Protein AF-A0A9E5NDE2-F1 (afdb_monomer)

Solvent-accessible surface area (backbone atoms only — not comparable to full-atom values): 7449 Å² total; per-residue (Å²): 133,82,73,66,79,63,51,67,86,56,68,97,62,85,88,84,54,78,82,82,49,54,71,70,52,52,50,41,55,57,64,44,49,58,54,62,57,67,55,57,82,70,74,64,74,71,60,79,31,53,93,39,72,46,81,43,79,58,96,60,97,52,66,68,63,50,52,53,51,42,57,50,30,52,67,32,51,20,50,63,45,81,48,75,71,86,69,97,62,97,70,87,78,90,74,74,82,86,80,92,75,97,79,78,88,79,77,78,83,130

pLDDT: mean 72.36, std 20.42, range [31.17, 93.06]

Nearest PDB structures (foldseek):
  6jl6-assembly1_B  TM=8.999E-01  e=3.486E-03  Trypanosoma cruzi
  6ovw-assembly1_A  TM=8.099E-01  e=2.323E-03  Salmonella enterica subsp. enterica serovar Typhimurium str. SL1344
  6hl7-assembly1_C  TM=8.825E-01  e=5.600E-03  Plasmodium falciparum
  6fba-assembly1_A  TM=8.631E-01  e=8.994E-03  Plasmodium falciparum
  4oh7-assembly1_A  TM=9.396E-01  e=1.770E-02  Brucella melitensis ATCC 23457

Radius of gyration: 17.48 Å; Cα contacts (8 Å, |Δi|>4): 69; chains: 1; bounding box: 38×38×39 Å

Foldseek 3Di:
DDLVVQQPVVPPDDDDDPVVDDPSNVVSVVVVVVVLVVCQVVPPLVLQQAPAEAEDEDPDDDPVVVCVVCVSCVSNNYHYDYDYPPDPDPDDDPPPPPDDDPDDPPDDDD

Secondary structure (DSSP, 8-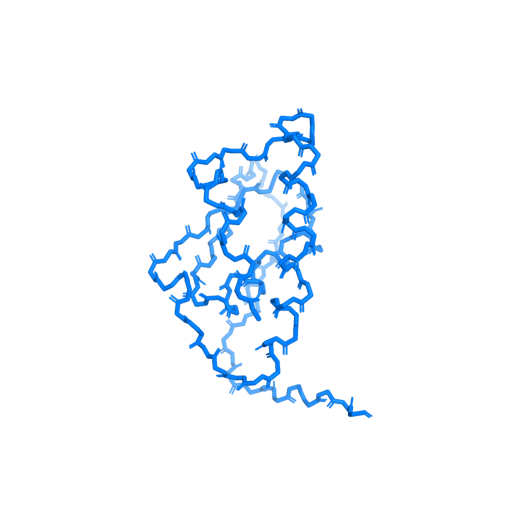state):
--GGGSSGGGTT-----GGGS-HHHHHHHHHHHHHHHHTSTT-----TTTT-EEEEE-SS--HHHHHHHHHHHHHTT-EEEEEPP--S--S-------------------

Mean predicted aligned error: 12.29 Å

Sequence (110 aa):
MRNTMKTDTLGGRDFLTTADCTREQIEAIIDVAPDLKRNSPLRECHGLLEDMTLFTIFYRLSLRTRNSFEARMTRLEATPITCVPVRSTPELLTTRCVSTEPRALVTWPL

Structure (mmCIF, N/CA/C/O backbone):
data_AF-A0A9E5NDE2-F1
#
_entry.id   AF-A0A9E5NDE2-F1
#
loop_
_atom_site.group_PDB
_atom_site.id
_atom_site.type_symbol
_atom_site.label_atom_id
_atom_site.label_alt_id
_atom_site.label_comp_id
_atom_site.label_asym_id
_atom_site.label_entity_id
_atom_site.label_seq_id
_atom_site.pdbx_PDB_ins_code
_atom_site.Cartn_x
_atom_site.Cartn_y
_atom_site.Cartn_z
_atom_site.occupancy
_atom_site.B_iso_or_equiv
_atom_site.auth_seq_id
_atom_site.auth_comp_id
_atom_site.auth_asym_id
_atom_site.auth_atom_id
_atom_site.pdbx_PDB_model_num
ATOM 1 N N . MET A 1 1 ? -4.806 -17.373 14.071 1.00 38.03 1 MET A N 1
ATOM 2 C CA . MET A 1 1 ? -6.239 -17.115 13.793 1.00 38.03 1 MET A CA 1
ATOM 3 C C . MET A 1 1 ? -6.288 -16.109 12.655 1.00 38.03 1 MET A C 1
ATOM 5 O O . MET A 1 1 ? -5.530 -15.155 12.706 1.00 38.03 1 MET A O 1
ATOM 9 N N . ARG A 1 2 ? -7.039 -16.379 11.580 1.00 48.06 2 ARG A N 1
ATOM 10 C CA . ARG A 1 2 ? -7.011 -15.568 10.351 1.00 48.06 2 ARG A CA 1
ATOM 11 C C . ARG A 1 2 ? -7.822 -14.280 10.559 1.00 48.06 2 ARG A C 1
ATOM 13 O O . ARG A 1 2 ? -9.044 -14.344 10.621 1.00 48.06 2 ARG A O 1
ATOM 20 N N . ASN A 1 3 ? -7.152 -13.128 10.628 1.00 51.94 3 ASN A N 1
ATOM 21 C CA . ASN A 1 3 ? -7.766 -11.787 10.692 1.00 51.94 3 ASN A CA 1
ATOM 22 C C . ASN A 1 3 ? -8.493 -11.373 9.391 1.00 51.94 3 ASN A C 1
ATOM 24 O O . ASN A 1 3 ? -9.024 -10.269 9.293 1.00 51.94 3 ASN A O 1
ATOM 28 N N . THR A 1 4 ? -8.573 -12.275 8.408 1.00 52.59 4 THR A N 1
ATOM 29 C CA . THR A 1 4 ? -9.201 -12.079 7.093 1.00 52.59 4 THR A CA 1
ATOM 30 C C . THR A 1 4 ? -10.684 -11.707 7.163 1.00 52.59 4 THR A C 1
ATOM 32 O O . THR A 1 4 ? -11.212 -11.165 6.202 1.00 52.59 4 THR A O 1
ATOM 35 N N . MET A 1 5 ? -11.360 -11.953 8.292 1.00 48.12 5 MET A N 1
ATOM 36 C CA . MET A 1 5 ? -12.781 -11.629 8.464 1.00 48.12 5 MET A CA 1
ATOM 37 C C . MET A 1 5 ? -13.057 -10.115 8.555 1.00 48.12 5 MET A C 1
ATOM 39 O O . MET A 1 5 ? -14.167 -9.692 8.256 1.00 48.12 5 MET A O 1
ATOM 43 N N . LYS A 1 6 ? -12.074 -9.280 8.941 1.00 56.84 6 LYS A N 1
ATOM 44 C CA . LYS A 1 6 ? -12.274 -7.819 9.065 1.00 56.84 6 LYS A CA 1
ATOM 45 C C . LYS A 1 6 ? -12.034 -7.045 7.759 1.00 56.84 6 LYS A C 1
ATOM 47 O O . LYS A 1 6 ? -12.545 -5.939 7.603 1.00 56.84 6 LYS A O 1
ATOM 52 N N . THR A 1 7 ? -11.267 -7.605 6.823 1.00 62.69 7 THR A N 1
ATOM 53 C CA . THR A 1 7 ? -10.834 -6.907 5.596 1.00 62.69 7 THR A CA 1
ATOM 54 C C . THR A 1 7 ? -11.800 -7.024 4.418 1.00 62.69 7 THR A C 1
ATOM 56 O O . THR A 1 7 ? -11.602 -6.334 3.425 1.00 62.69 7 THR A O 1
ATOM 59 N N . ASP A 1 8 ? -12.851 -7.844 4.515 1.00 64.00 8 ASP A N 1
ATOM 60 C CA . ASP A 1 8 ? -13.830 -8.071 3.434 1.00 64.00 8 ASP A CA 1
ATOM 61 C C . ASP A 1 8 ? -14.495 -6.764 2.945 1.00 64.00 8 ASP A C 1
ATOM 63 O O . ASP A 1 8 ? -14.786 -6.577 1.769 1.00 64.00 8 ASP A O 1
ATOM 67 N N . THR A 1 9 ? -14.617 -5.773 3.834 1.00 76.69 9 THR A N 1
ATOM 68 C CA . THR A 1 9 ? -15.199 -4.458 3.513 1.00 76.69 9 THR A CA 1
ATOM 69 C C . THR A 1 9 ? -14.303 -3.535 2.672 1.00 76.69 9 THR A C 1
ATOM 71 O O . THR A 1 9 ? -14.762 -2.464 2.268 1.00 76.69 9 THR A O 1
ATOM 74 N N . LEU A 1 10 ? -13.040 -3.908 2.425 1.00 82.44 10 LEU A N 1
ATOM 75 C CA . LEU A 1 10 ? -12.058 -3.102 1.682 1.00 82.44 10 LEU A CA 1
ATOM 76 C C . LEU A 1 10 ? -11.907 -3.522 0.210 1.00 82.44 10 LEU A C 1
ATOM 78 O O . LEU A 1 10 ? -11.262 -2.811 -0.559 1.00 82.44 10 LEU A O 1
ATOM 82 N N . GLY A 1 11 ? -12.490 -4.653 -0.197 1.00 83.94 11 GLY A N 1
ATOM 83 C CA . GLY A 1 11 ? -12.417 -5.129 -1.579 1.00 83.94 11 GLY A CA 1
ATOM 84 C C . GLY A 1 11 ? -13.066 -4.153 -2.567 1.00 83.94 11 GLY A C 1
ATOM 85 O O . GLY A 1 11 ? -14.178 -3.680 -2.341 1.00 83.94 11 GLY A O 1
ATOM 86 N N . GLY A 1 12 ? -12.367 -3.845 -3.665 1.00 85.31 12 GLY A N 1
ATOM 87 C CA . GLY A 1 12 ? -12.890 -3.011 -4.757 1.00 85.31 12 GLY A CA 1
ATOM 88 C C . GLY A 1 12 ? -13.073 -1.525 -4.426 1.00 85.31 12 GLY A C 1
ATOM 89 O O . GLY A 1 12 ? -13.777 -0.834 -5.158 1.00 85.31 12 GLY A O 1
ATOM 90 N N . ARG A 1 13 ? -12.479 -1.032 -3.332 1.00 87.62 13 ARG A N 1
ATOM 91 C CA . ARG A 1 13 ? -12.531 0.383 -2.940 1.00 87.62 13 ARG A CA 1
ATOM 92 C C . ARG A 1 13 ? -11.231 1.110 -3.259 1.00 87.62 13 ARG A C 1
ATOM 94 O O . ARG A 1 13 ? -10.145 0.560 -3.083 1.00 87.62 13 ARG A O 1
ATOM 101 N N . ASP A 1 14 ? -11.361 2.381 -3.619 1.00 89.81 14 ASP A N 1
ATOM 102 C CA . ASP A 1 14 ? -10.227 3.283 -3.786 1.00 89.81 14 ASP A CA 1
ATOM 103 C C . ASP A 1 14 ? -9.813 3.885 -2.438 1.00 89.81 14 ASP A C 1
ATOM 105 O O . ASP A 1 14 ? -10.642 4.395 -1.683 1.00 89.81 14 ASP A O 1
ATOM 109 N N . PHE A 1 15 ? -8.513 3.855 -2.138 1.00 89.06 15 PHE A N 1
ATOM 110 C CA . PHE A 1 15 ? -7.942 4.510 -0.961 1.00 89.06 15 PHE A CA 1
ATOM 111 C C . PHE A 1 15 ? -7.323 5.852 -1.366 1.00 89.06 15 PHE A C 1
ATOM 113 O O . PHE A 1 15 ? -6.184 5.902 -1.835 1.00 89.06 15 PHE A O 1
ATOM 120 N N . LEU A 1 16 ? -8.083 6.939 -1.205 1.00 90.75 16 LEU A N 1
ATOM 121 C CA . LEU A 1 16 ? -7.640 8.298 -1.539 1.00 90.75 16 LEU A CA 1
ATOM 122 C C . LEU A 1 16 ? -7.212 9.073 -0.295 1.00 90.75 16 LEU A C 1
ATOM 124 O O . LEU A 1 16 ? -6.148 9.697 -0.286 1.00 90.75 16 LEU A O 1
ATOM 128 N N . THR A 1 17 ? -8.024 9.020 0.764 1.00 90.56 17 THR A N 1
ATOM 129 C CA . THR A 1 17 ? -7.732 9.697 2.027 1.00 90.56 17 THR A CA 1
ATOM 130 C C . THR A 1 17 ? -8.007 8.797 3.228 1.00 90.56 17 THR A C 1
ATOM 132 O O . THR A 1 17 ? -8.847 7.902 3.194 1.00 90.56 17 THR A O 1
ATOM 135 N N . THR A 1 18 ? -7.324 9.065 4.342 1.00 87.50 18 THR A N 1
ATOM 136 C CA . THR A 1 18 ? -7.566 8.355 5.608 1.00 87.50 18 THR A CA 1
ATOM 137 C C . THR A 1 18 ? -8.970 8.617 6.164 1.00 87.50 18 THR A C 1
ATOM 139 O O . THR A 1 18 ? -9.474 7.801 6.926 1.00 87.50 18 THR A O 1
ATOM 142 N N . ALA A 1 19 ? -9.609 9.732 5.789 1.00 89.19 19 ALA A N 1
ATOM 143 C CA . ALA A 1 19 ? -10.956 10.087 6.240 1.00 89.19 19 ALA A CA 1
ATOM 144 C C . ALA A 1 19 ? -12.051 9.213 5.604 1.00 89.19 19 ALA A C 1
ATOM 146 O O . ALA A 1 19 ? -13.125 9.072 6.183 1.00 89.19 19 ALA A O 1
ATOM 147 N N . ASP A 1 20 ? -11.763 8.593 4.456 1.00 87.12 20 ASP A N 1
ATOM 148 C CA . ASP A 1 20 ? -12.688 7.686 3.764 1.00 87.12 20 ASP A CA 1
ATOM 149 C C . ASP A 1 20 ? -12.752 6.297 4.427 1.00 87.12 20 ASP A C 1
ATOM 151 O O . ASP A 1 20 ? -13.599 5.469 4.086 1.00 87.12 20 ASP A O 1
ATOM 155 N N . CYS A 1 21 ? -11.852 6.028 5.379 1.00 86.88 21 CYS A N 1
ATOM 156 C CA . CYS A 1 21 ? -11.798 4.784 6.133 1.00 86.88 21 CYS A CA 1
ATOM 157 C C . CYS A 1 21 ? -12.331 4.976 7.553 1.00 86.88 21 CYS A C 1
ATOM 159 O O . CYS A 1 21 ? -11.967 5.909 8.269 1.00 86.88 21 CYS A O 1
ATOM 161 N N . THR A 1 22 ? -13.153 4.027 7.990 1.00 89.94 22 THR A N 1
ATOM 162 C CA . THR A 1 22 ? -13.559 3.923 9.397 1.00 89.94 22 THR A CA 1
ATOM 163 C C . THR A 1 22 ? -12.369 3.525 10.275 1.00 89.94 22 THR A C 1
ATOM 165 O O . THR A 1 22 ? -11.387 2.946 9.795 1.00 89.94 22 THR A O 1
ATOM 168 N N . ARG A 1 23 ? -12.443 3.807 11.581 1.00 89.75 23 ARG A N 1
ATOM 169 C CA . ARG A 1 23 ? -11.382 3.425 12.527 1.00 89.75 23 ARG A CA 1
ATOM 170 C C . ARG A 1 23 ? -11.139 1.916 12.490 1.00 89.75 23 ARG A C 1
ATOM 172 O O . ARG A 1 23 ? -9.992 1.488 12.444 1.00 89.75 23 ARG A O 1
ATOM 179 N N . GLU A 1 24 ? -12.206 1.133 12.443 1.00 88.06 24 GLU A N 1
ATOM 180 C CA . GLU A 1 24 ? -12.173 -0.328 12.449 1.00 88.06 24 GLU A CA 1
ATOM 181 C C . GLU A 1 24 ? -11.465 -0.875 11.201 1.00 88.06 24 GLU A C 1
ATOM 183 O O . GLU A 1 24 ? -10.724 -1.855 11.279 1.00 88.06 24 GLU A O 1
ATOM 188 N N . GLN A 1 25 ? -11.646 -0.218 10.050 1.00 87.94 25 GLN A N 1
ATOM 189 C CA . GLN A 1 25 ? -10.938 -0.552 8.812 1.00 87.94 25 GLN A CA 1
ATOM 190 C C . GLN A 1 25 ? -9.445 -0.238 8.902 1.00 87.94 25 GLN A C 1
ATOM 192 O O . GLN A 1 25 ? -8.622 -1.045 8.472 1.00 87.94 25 GLN A O 1
ATOM 197 N N . ILE A 1 26 ? -9.083 0.907 9.483 1.00 89.88 26 ILE A N 1
ATOM 198 C CA . ILE A 1 26 ? -7.677 1.279 9.687 1.00 89.88 26 ILE A CA 1
ATOM 199 C C . ILE A 1 26 ? -7.003 0.289 10.644 1.00 89.88 26 ILE A C 1
ATOM 201 O O . ILE A 1 26 ? -5.908 -0.195 10.356 1.00 89.88 26 ILE A O 1
ATOM 205 N N . GLU A 1 27 ? -7.668 -0.056 11.745 1.00 90.38 27 GLU A N 1
ATOM 206 C CA . GLU A 1 27 ? -7.199 -1.071 12.692 1.00 90.38 27 GLU A CA 1
ATOM 207 C C . GLU A 1 27 ? -7.025 -2.429 12.003 1.00 90.38 27 GLU A C 1
ATOM 209 O O . GLU A 1 27 ? -5.981 -3.056 12.156 1.00 90.38 27 GLU A O 1
ATOM 214 N N . ALA A 1 28 ? -7.971 -2.842 11.152 1.00 88.56 28 ALA A N 1
ATOM 215 C CA . ALA A 1 28 ? -7.848 -4.078 10.382 1.00 88.56 28 ALA A CA 1
ATOM 216 C C . ALA A 1 28 ? -6.631 -4.077 9.435 1.00 88.56 28 ALA A C 1
ATOM 218 O O . ALA A 1 28 ? -5.936 -5.088 9.333 1.00 88.56 28 ALA A O 1
ATOM 219 N N . ILE A 1 29 ? -6.335 -2.957 8.763 1.00 88.00 29 ILE A N 1
ATOM 220 C CA . ILE A 1 29 ? -5.148 -2.831 7.896 1.00 88.00 29 ILE A CA 1
ATOM 221 C C . ILE A 1 29 ? -3.861 -2.965 8.723 1.00 88.00 29 ILE A C 1
ATOM 223 O O . ILE A 1 29 ? -2.932 -3.677 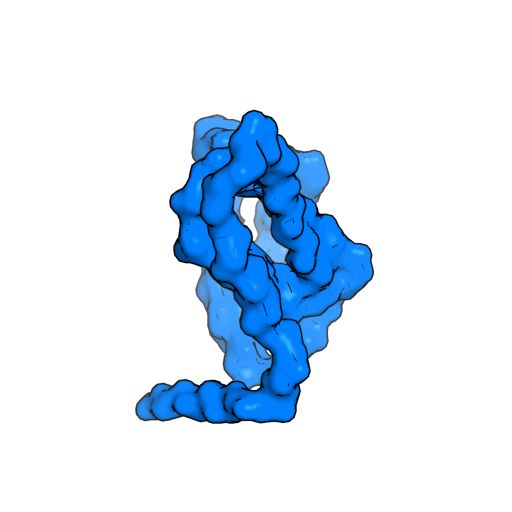8.325 1.00 88.00 29 ILE A O 1
ATOM 227 N N . ILE A 1 30 ? -3.805 -2.297 9.878 1.00 90.12 30 ILE A N 1
ATOM 228 C CA . ILE A 1 30 ? -2.646 -2.331 10.778 1.00 90.12 30 ILE A CA 1
ATOM 229 C C . ILE A 1 30 ? -2.454 -3.732 11.365 1.00 90.12 30 ILE A C 1
ATOM 231 O O . ILE A 1 30 ? -1.318 -4.201 11.417 1.00 90.12 30 ILE A O 1
ATOM 235 N N . ASP A 1 31 ? -3.536 -4.420 11.731 1.00 88.94 31 ASP A N 1
ATOM 236 C CA . ASP A 1 31 ? -3.513 -5.782 12.274 1.00 88.94 31 ASP A CA 1
ATOM 237 C C . ASP A 1 31 ? -2.979 -6.807 11.258 1.00 88.94 31 ASP A C 1
ATOM 239 O O . ASP A 1 31 ? -2.336 -7.784 11.640 1.00 88.94 31 ASP A O 1
ATOM 243 N N . VAL A 1 32 ? -3.204 -6.586 9.959 1.00 85.62 32 VAL A N 1
ATOM 244 C CA . VAL A 1 32 ? -2.747 -7.485 8.882 1.00 85.62 32 VAL A CA 1
ATOM 245 C C . VAL A 1 32 ? -1.274 -7.254 8.510 1.00 85.62 32 VAL A C 1
ATOM 247 O O . VAL A 1 32 ? -0.573 -8.186 8.107 1.00 85.62 32 VAL A O 1
ATOM 250 N N . ALA A 1 33 ? -0.754 -6.036 8.675 1.00 86.31 33 ALA A N 1
ATOM 251 C CA . ALA A 1 33 ? 0.640 -5.705 8.369 1.00 86.31 33 ALA A CA 1
ATOM 252 C C . ALA A 1 33 ? 1.703 -6.596 9.068 1.00 86.31 33 ALA A C 1
ATOM 254 O O . ALA A 1 33 ? 2.637 -7.038 8.384 1.00 86.31 33 ALA A O 1
ATOM 255 N N . PRO A 1 34 ? 1.629 -6.895 10.384 1.00 86.12 34 PRO A 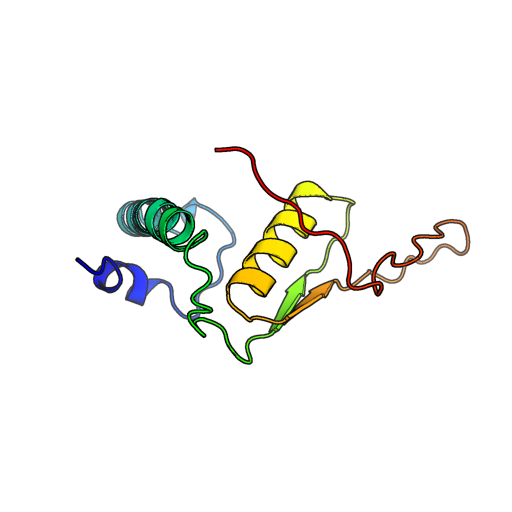N 1
ATOM 256 C CA . PRO A 1 34 ? 2.598 -7.764 11.048 1.00 86.12 34 PRO A CA 1
ATOM 257 C C . PRO A 1 34 ? 2.504 -9.214 10.574 1.00 86.12 34 PRO A C 1
ATOM 259 O O . PRO A 1 34 ? 3.546 -9.855 10.456 1.00 86.12 34 PRO A O 1
ATOM 262 N N . ASP A 1 35 ? 1.313 -9.715 10.248 1.00 82.12 35 ASP A N 1
ATOM 263 C CA . ASP A 1 35 ? 1.134 -11.069 9.712 1.00 82.12 35 ASP A CA 1
ATOM 264 C C . ASP A 1 35 ? 1.811 -11.196 8.343 1.00 82.12 35 ASP A C 1
ATOM 266 O O . ASP A 1 35 ? 2.614 -12.100 8.108 1.00 82.12 35 ASP A O 1
ATOM 270 N N . LEU A 1 36 ? 1.606 -10.203 7.475 1.00 80.44 36 LEU A N 1
ATOM 271 C CA . LEU A 1 36 ? 2.280 -10.105 6.180 1.00 80.44 36 LEU A CA 1
ATOM 272 C C . LEU A 1 36 ? 3.807 -9.979 6.297 1.00 80.44 36 LEU A C 1
ATOM 274 O O . LEU A 1 36 ? 4.543 -10.455 5.429 1.00 80.44 36 LEU A O 1
ATOM 278 N N . LYS A 1 37 ? 4.300 -9.331 7.357 1.00 82.44 37 LYS A N 1
ATOM 279 C CA . LYS A 1 37 ? 5.737 -9.215 7.641 1.00 82.44 37 LYS A CA 1
ATOM 280 C C . LYS A 1 37 ? 6.315 -10.527 8.180 1.00 82.44 37 LYS A C 1
ATOM 282 O O . LYS A 1 37 ? 7.402 -10.916 7.761 1.00 82.44 37 LYS A O 1
ATOM 287 N N . ARG A 1 38 ? 5.606 -11.203 9.089 1.00 79.06 38 ARG A N 1
ATOM 288 C CA . ARG A 1 38 ? 6.023 -12.464 9.731 1.00 79.06 38 ARG A CA 1
ATOM 289 C C . ARG A 1 38 ? 6.010 -13.650 8.783 1.00 79.06 38 ARG A C 1
ATOM 291 O O . ARG A 1 38 ? 6.873 -14.505 8.916 1.00 79.06 38 ARG A O 1
ATOM 298 N N . ASN A 1 39 ? 5.095 -13.663 7.819 1.00 67.56 39 ASN A N 1
ATOM 299 C CA . ASN A 1 39 ? 5.013 -14.712 6.801 1.00 67.56 39 ASN A CA 1
ATOM 300 C C . ASN A 1 39 ? 6.013 -14.481 5.646 1.00 67.56 39 ASN A C 1
ATOM 302 O O . ASN A 1 39 ? 6.166 -15.318 4.768 1.00 67.56 39 ASN A O 1
ATOM 306 N N . SER A 1 40 ? 6.754 -13.366 5.658 1.00 62.12 40 SER A N 1
ATOM 307 C CA . SER A 1 40 ? 7.731 -13.016 4.620 1.00 62.12 40 SER A CA 1
ATOM 308 C C . SER A 1 40 ? 9.032 -13.847 4.558 1.00 62.12 40 SER A C 1
ATOM 310 O O . SER A 1 40 ? 9.576 -13.931 3.456 1.00 62.12 40 SER A O 1
ATOM 312 N N . PRO A 1 41 ? 9.615 -14.389 5.649 1.00 52.91 41 PRO A N 1
ATOM 313 C CA . PRO A 1 41 ? 10.858 -15.158 5.584 1.00 52.91 41 PRO A CA 1
ATOM 314 C C . PRO A 1 41 ? 10.641 -16.629 5.202 1.00 52.91 41 PRO A C 1
ATOM 316 O O . PRO A 1 41 ? 11.606 -17.302 4.854 1.00 52.91 41 PRO A O 1
ATOM 319 N N . LEU A 1 42 ? 9.399 -17.130 5.223 1.00 53.91 42 LEU A N 1
ATOM 320 C CA . LEU A 1 42 ? 9.100 -18.545 4.984 1.00 53.91 42 LEU A CA 1
ATOM 321 C C . LEU A 1 42 ? 9.138 -18.967 3.510 1.00 53.91 42 LEU A C 1
ATOM 323 O O . LEU A 1 42 ? 8.992 -20.151 3.239 1.00 53.91 42 LEU A O 1
ATOM 327 N N . ARG A 1 43 ? 9.400 -18.053 2.558 1.00 52.50 43 ARG A N 1
ATOM 328 C CA . ARG A 1 43 ? 9.513 -18.359 1.112 1.00 52.50 43 ARG A CA 1
ATOM 329 C C . ARG A 1 43 ? 8.297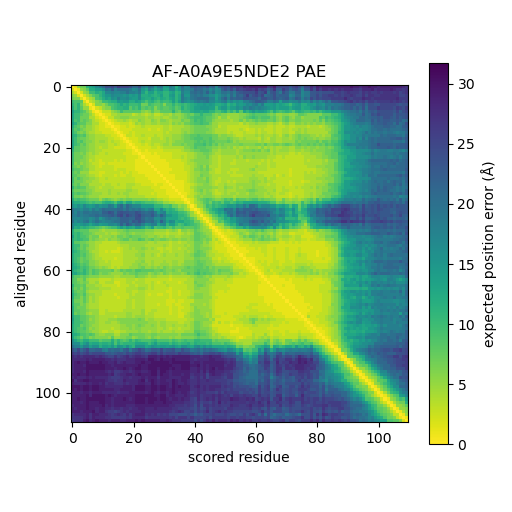 -19.069 0.497 1.00 52.50 43 ARG A C 1
ATOM 331 O O . ARG A 1 43 ? 8.347 -19.418 -0.677 1.00 52.50 43 ARG A O 1
ATOM 338 N N . GLU A 1 44 ? 7.212 -19.237 1.240 1.00 55.47 44 GLU A N 1
ATOM 339 C CA . GLU A 1 44 ? 5.934 -19.651 0.693 1.00 55.47 44 GLU A CA 1
ATOM 340 C C . GLU A 1 44 ? 5.355 -18.449 -0.049 1.00 55.47 44 GLU A C 1
ATOM 342 O O . GLU A 1 44 ? 4.780 -17.525 0.526 1.00 55.47 44 GLU A O 1
ATOM 347 N N . CYS A 1 45 ? 5.625 -18.438 -1.350 1.00 55.00 45 CYS A N 1
ATOM 348 C CA . CYS A 1 45 ? 4.827 -17.752 -2.346 1.00 55.00 45 CYS A CA 1
ATOM 349 C C . CYS A 1 45 ? 3.356 -18.121 -2.094 1.00 55.00 45 CYS A C 1
ATOM 351 O O . CYS A 1 45 ? 2.953 -19.266 -2.291 1.00 55.00 45 CYS A O 1
ATOM 353 N N . HIS A 1 46 ? 2.592 -17.192 -1.513 1.00 64.06 46 HIS A N 1
ATOM 354 C CA . HIS A 1 46 ? 1.219 -17.451 -1.090 1.00 64.06 46 HIS A CA 1
ATOM 355 C C . HIS A 1 46 ? 0.198 -17.249 -2.222 1.00 64.06 46 HIS A C 1
ATOM 357 O O . HIS A 1 46 ? -0.995 -17.350 -1.940 1.00 64.06 46 HIS A O 1
ATOM 363 N N . GLY A 1 47 ? 0.616 -16.944 -3.459 1.00 67.81 47 GLY A N 1
ATOM 364 C CA . GLY A 1 47 ? -0.281 -16.789 -4.615 1.00 67.81 47 GLY A CA 1
ATOM 365 C C . GLY A 1 47 ? -1.409 -15.775 -4.396 1.00 67.81 47 GLY A C 1
ATOM 366 O O . GLY A 1 47 ? -2.432 -15.816 -5.069 1.00 67.81 47 GLY A O 1
ATOM 367 N N . LEU A 1 48 ? -1.274 -14.882 -3.404 1.00 79.00 48 LEU A N 1
ATOM 368 C CA . LEU A 1 48 ? -2.384 -14.049 -2.920 1.00 79.00 48 LEU A CA 1
ATOM 369 C C . LEU A 1 48 ? -2.857 -13.051 -3.974 1.00 79.00 48 LEU A C 1
ATOM 371 O O . LEU A 1 48 ? -4.016 -12.645 -3.944 1.00 79.00 48 LEU A O 1
ATOM 375 N N . LEU A 1 49 ? -1.946 -12.621 -4.846 1.00 83.19 49 LEU A N 1
ATOM 376 C CA . LEU A 1 49 ? -2.201 -11.699 -5.945 1.00 83.19 49 LEU A CA 1
ATOM 377 C C . LEU A 1 49 ? -1.610 -12.242 -7.258 1.00 83.19 49 LEU A C 1
ATOM 379 O O . LEU A 1 49 ? -1.171 -11.454 -8.097 1.00 83.19 49 LEU A O 1
ATOM 383 N N . GLU A 1 50 ? -1.582 -13.568 -7.429 1.00 83.81 50 GLU A N 1
ATOM 384 C CA . GLU A 1 50 ? -1.224 -14.178 -8.714 1.00 83.81 50 GLU A CA 1
ATOM 385 C C . GLU A 1 50 ? -2.135 -13.608 -9.820 1.00 83.81 50 GLU A C 1
ATOM 387 O O . GLU A 1 50 ? -3.311 -13.315 -9.589 1.00 83.81 50 GLU A O 1
ATOM 392 N N . ASP A 1 51 ? -1.557 -13.340 -10.992 1.00 86.19 51 ASP A N 1
ATOM 393 C CA . ASP A 1 51 ? -2.205 -12.701 -12.149 1.00 86.19 51 ASP A CA 1
ATOM 394 C C . ASP A 1 51 ? -2.738 -11.266 -11.946 1.00 86.19 51 ASP A C 1
ATOM 396 O O . ASP A 1 51 ? -3.302 -10.666 -12.868 1.00 86.19 51 ASP A O 1
ATOM 400 N N . MET A 1 52 ? -2.507 -10.641 -10.788 1.00 87.56 52 MET A N 1
ATOM 401 C CA . MET A 1 52 ? -2.823 -9.224 -10.589 1.00 87.56 52 MET A CA 1
ATOM 402 C C . MET A 1 52 ? -1.692 -8.328 -11.102 1.00 87.56 52 MET A C 1
ATOM 404 O O . MET A 1 52 ? -0.505 -8.559 -10.857 1.00 87.56 52 MET A O 1
ATOM 408 N N . THR A 1 53 ? -2.068 -7.241 -11.777 1.00 92.44 53 THR A N 1
ATOM 409 C CA . THR A 1 53 ? -1.126 -6.227 -12.270 1.00 92.44 53 THR A CA 1
ATOM 410 C C . THR A 1 53 ? -1.366 -4.888 -11.580 1.00 92.44 53 THR A C 1
ATOM 412 O O . THR A 1 53 ? -2.482 -4.369 -11.598 1.00 92.44 53 THR A O 1
ATOM 415 N N . LEU A 1 54 ? -0.317 -4.300 -10.997 1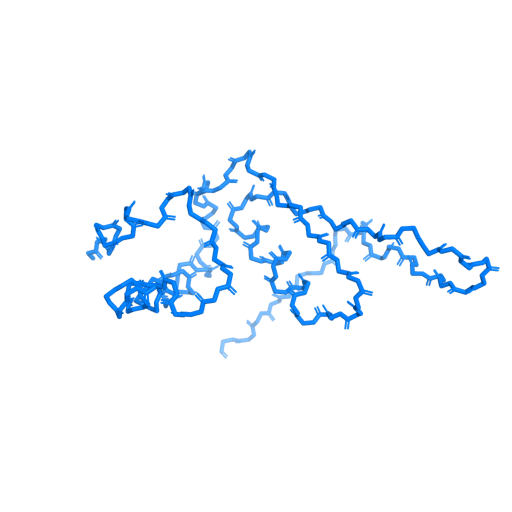.00 91.88 54 LEU A N 1
ATOM 416 C CA . LEU A 1 54 ? -0.364 -2.954 -10.416 1.00 91.88 54 LEU A CA 1
ATOM 4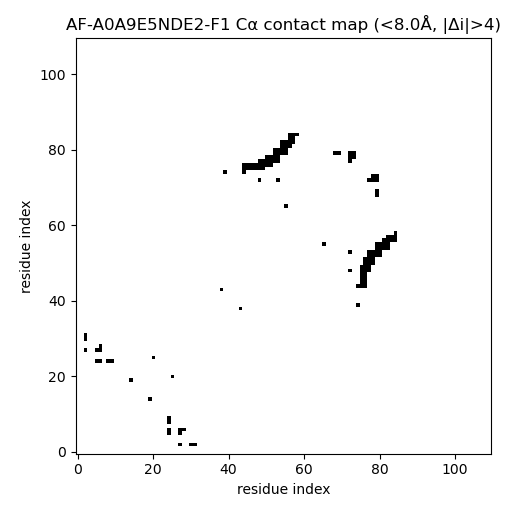17 C C . LEU A 1 54 ? 0.222 -1.938 -11.394 1.00 91.88 54 LEU A C 1
ATOM 419 O O . LEU A 1 54 ? 1.409 -2.001 -11.701 1.00 91.88 54 LEU A O 1
ATOM 423 N N . PHE A 1 55 ? -0.559 -0.933 -11.781 1.00 93.06 55 PHE A N 1
ATOM 424 C CA . PHE A 1 55 ? -0.056 0.218 -12.531 1.00 93.06 55 PHE A CA 1
ATOM 425 C C . PHE A 1 55 ? 0.247 1.380 -11.586 1.00 93.06 55 PHE A C 1
ATOM 427 O O . PHE A 1 55 ? -0.632 1.840 -10.858 1.00 93.06 55 PHE A O 1
ATOM 434 N N . THR A 1 56 ? 1.483 1.882 -11.604 1.00 90.38 56 THR A N 1
ATOM 435 C CA . THR A 1 56 ? 1.865 3.067 -10.819 1.00 90.38 56 THR A CA 1
ATOM 436 C C . THR A 1 56 ? 2.231 4.236 -11.726 1.00 90.38 56 THR A C 1
ATOM 438 O O . THR A 1 56 ? 3.039 4.101 -12.642 1.00 90.38 56 THR A O 1
ATOM 441 N N . ILE A 1 57 ? 1.648 5.409 -11.461 1.00 91.44 57 ILE A N 1
ATOM 442 C CA . ILE A 1 57 ? 1.919 6.652 -12.195 1.00 91.44 57 ILE A CA 1
ATOM 443 C C . ILE A 1 57 ? 2.488 7.671 -11.210 1.00 91.44 57 ILE A C 1
ATOM 445 O O . ILE A 1 57 ? 1.817 8.095 -10.270 1.00 91.44 57 ILE A O 1
ATOM 449 N N . PHE A 1 58 ? 3.733 8.089 -11.433 1.00 86.94 58 PHE A N 1
ATOM 450 C CA . PHE A 1 58 ? 4.412 9.077 -10.594 1.00 86.94 58 PHE A CA 1
ATOM 451 C C . PHE A 1 58 ? 4.750 10.334 -11.403 1.00 86.94 58 PHE A C 1
ATOM 453 O O . PHE A 1 58 ? 5.690 10.332 -12.197 1.00 86.94 58 PHE A O 1
ATOM 460 N N . TYR A 1 59 ? 4.035 11.436 -11.158 1.00 87.38 59 TYR A N 1
ATOM 461 C CA . TYR A 1 59 ? 4.340 12.745 -11.765 1.00 87.38 59 TYR A CA 1
ATOM 462 C C . TYR A 1 59 ? 5.597 13.405 -11.180 1.00 87.38 59 TYR A C 1
ATOM 464 O O . TYR A 1 59 ? 6.256 14.212 -11.836 1.00 87.38 59 TYR A O 1
ATOM 472 N N . ARG A 1 60 ? 5.950 13.059 -9.938 1.00 84.50 60 ARG A N 1
ATOM 473 C CA . ARG A 1 60 ? 7.169 13.506 -9.252 1.00 84.50 60 ARG A CA 1
ATOM 474 C C . ARG A 1 60 ? 7.991 12.299 -8.816 1.00 84.50 60 ARG A C 1
ATOM 476 O O . ARG A 1 60 ? 7.452 11.218 -8.596 1.00 84.50 60 ARG A O 1
ATOM 483 N N . LEU A 1 61 ? 9.302 12.484 -8.683 1.00 84.94 61 LEU A N 1
ATOM 484 C CA . LEU A 1 61 ? 10.202 11.420 -8.242 1.00 84.94 61 LEU A CA 1
ATOM 485 C C . LEU A 1 61 ? 9.916 11.056 -6.775 1.00 84.94 61 LEU A C 1
ATOM 487 O O . LEU A 1 61 ? 10.125 11.877 -5.888 1.00 84.94 61 LEU A O 1
ATOM 491 N N . SER A 1 62 ? 9.476 9.819 -6.526 1.00 88.19 62 SER A N 1
ATOM 492 C CA . SER A 1 62 ? 9.377 9.231 -5.182 1.00 88.19 62 SER A CA 1
ATOM 493 C C . SER A 1 62 ? 9.909 7.798 -5.180 1.00 88.19 62 SER A C 1
ATOM 495 O O . SER A 1 62 ? 9.180 6.834 -5.420 1.00 88.19 62 SER A O 1
ATOM 497 N N . LEU A 1 63 ? 11.211 7.654 -4.920 1.00 87.06 63 LEU A N 1
ATOM 498 C CA . LEU A 1 63 ? 11.890 6.355 -4.966 1.00 87.06 63 LEU A CA 1
ATOM 499 C C . LEU A 1 63 ? 11.409 5.403 -3.868 1.00 87.06 63 LEU A C 1
ATOM 501 O O . LEU A 1 63 ? 11.224 4.220 -4.125 1.00 87.06 63 LEU A O 1
ATOM 505 N N . ARG A 1 64 ? 11.181 5.913 -2.650 1.00 92.19 64 ARG A N 1
ATOM 506 C CA . ARG A 1 64 ? 10.771 5.081 -1.508 1.00 92.19 64 ARG A CA 1
ATOM 507 C C . ARG A 1 64 ? 9.383 4.492 -1.717 1.00 92.19 64 ARG A C 1
ATOM 509 O O . ARG A 1 64 ? 9.214 3.298 -1.515 1.00 92.19 64 ARG A O 1
ATOM 516 N N . THR A 1 65 ? 8.437 5.313 -2.176 1.00 91.44 65 THR A N 1
ATOM 517 C CA . THR A 1 65 ? 7.068 4.884 -2.473 1.00 91.44 65 THR A CA 1
ATOM 518 C C . THR A 1 65 ? 7.059 3.860 -3.604 1.00 91.44 65 THR A C 1
ATOM 520 O O . THR A 1 65 ? 6.501 2.779 -3.435 1.00 91.44 65 THR A O 1
ATOM 523 N N . ARG A 1 66 ? 7.746 4.152 -4.718 1.00 91.81 66 ARG A N 1
ATOM 524 C CA . ARG A 1 66 ? 7.845 3.228 -5.856 1.00 91.81 66 ARG A CA 1
ATOM 525 C C . ARG A 1 66 ? 8.439 1.884 -5.440 1.00 91.81 66 ARG A C 1
ATOM 527 O O . ARG A 1 66 ? 7.782 0.862 -5.597 1.00 91.81 66 ARG A O 1
ATOM 534 N N . ASN A 1 67 ? 9.623 1.903 -4.831 1.00 91.75 67 ASN A N 1
ATOM 535 C CA . ASN A 1 67 ? 10.323 0.686 -4.430 1.00 91.75 67 ASN A CA 1
ATOM 536 C C . ASN A 1 67 ? 9.511 -0.133 -3.417 1.00 91.75 67 ASN A C 1
ATOM 538 O O . ASN A 1 67 ? 9.487 -1.356 -3.497 1.00 91.75 67 ASN A O 1
ATOM 542 N N . SER A 1 68 ? 8.808 0.518 -2.480 1.00 91.75 68 SER A N 1
ATOM 543 C CA . SER A 1 68 ? 7.950 -0.206 -1.537 1.00 91.75 68 SER A CA 1
ATOM 544 C C . SER A 1 68 ? 6.769 -0.898 -2.216 1.00 91.75 68 SER A C 1
ATOM 546 O O . SER A 1 68 ? 6.451 -2.024 -1.840 1.00 91.75 68 SER A O 1
ATOM 548 N N . PHE A 1 69 ? 6.142 -0.268 -3.216 1.00 92.25 69 PHE A N 1
ATOM 549 C CA . PHE A 1 69 ? 5.027 -0.874 -3.947 1.00 92.25 69 PHE A CA 1
ATOM 550 C C . PHE A 1 69 ? 5.498 -2.014 -4.848 1.00 92.25 69 PHE A C 1
ATOM 552 O O . PHE A 1 69 ? 4.925 -3.099 -4.790 1.00 92.25 69 PHE A O 1
ATOM 559 N N . GLU A 1 70 ? 6.571 -1.800 -5.611 1.00 91.44 70 GLU A N 1
ATOM 560 C CA . GLU A 1 70 ? 7.159 -2.820 -6.485 1.00 91.44 70 GLU A CA 1
ATOM 561 C C . GLU A 1 70 ? 7.597 -4.046 -5.672 1.00 91.44 70 GLU A C 1
ATOM 563 O O . GLU A 1 70 ? 7.129 -5.156 -5.926 1.00 91.44 70 GLU A O 1
ATOM 568 N N . ALA A 1 71 ? 8.389 -3.848 -4.611 1.00 89.94 71 ALA A N 1
ATOM 569 C CA . ALA A 1 71 ? 8.847 -4.943 -3.757 1.00 89.94 71 ALA A CA 1
ATOM 570 C C . ALA A 1 71 ? 7.690 -5.685 -3.071 1.00 89.94 71 ALA A C 1
ATOM 572 O O . ALA A 1 71 ? 7.768 -6.898 -2.852 1.00 89.94 71 ALA A O 1
ATOM 573 N N . ARG A 1 72 ? 6.614 -4.972 -2.706 1.00 88.38 72 ARG A N 1
ATOM 574 C CA . ARG A 1 72 ? 5.449 -5.593 -2.073 1.00 88.38 72 ARG A CA 1
ATOM 575 C C . ARG A 1 72 ? 4.649 -6.432 -3.061 1.00 88.38 72 ARG A C 1
ATOM 577 O O . ARG A 1 72 ? 4.274 -7.539 -2.683 1.00 88.38 72 ARG A O 1
ATOM 584 N N . MET A 1 73 ? 4.428 -5.933 -4.276 1.00 89.50 73 MET A N 1
ATOM 585 C CA . MET A 1 73 ? 3.699 -6.652 -5.323 1.00 89.50 73 MET A CA 1
ATOM 586 C C . MET A 1 73 ? 4.443 -7.909 -5.756 1.00 89.50 73 MET A C 1
ATOM 588 O O . MET A 1 73 ? 3.856 -8.984 -5.718 1.00 89.50 73 MET A O 1
ATOM 592 N N . THR A 1 74 ? 5.753 -7.820 -6.006 1.00 87.50 74 THR A N 1
ATOM 593 C CA . THR A 1 74 ? 6.565 -8.999 -6.344 1.00 87.50 74 THR A CA 1
ATOM 594 C C . THR A 1 74 ? 6.527 -10.060 -5.244 1.00 87.50 74 THR A C 1
ATOM 596 O O . THR A 1 74 ? 6.463 -11.249 -5.533 1.00 87.50 74 THR A O 1
ATOM 599 N N . ARG A 1 75 ? 6.517 -9.656 -3.965 1.00 84.00 75 ARG A N 1
ATOM 600 C CA . ARG A 1 75 ? 6.402 -10.600 -2.839 1.00 84.00 75 ARG A CA 1
ATOM 601 C C . ARG A 1 75 ? 5.030 -11.280 -2.755 1.00 84.00 75 ARG A C 1
ATOM 603 O O . ARG A 1 75 ? 4.920 -12.315 -2.112 1.00 84.00 75 ARG A O 1
ATOM 610 N N . LEU A 1 76 ? 3.997 -10.668 -3.320 1.00 85.94 76 LEU A N 1
ATOM 611 C CA . LEU A 1 76 ? 2.640 -11.209 -3.374 1.00 85.94 76 LEU A CA 1
ATOM 612 C C . LEU A 1 76 ? 2.336 -11.884 -4.722 1.00 85.94 76 LEU A C 1
ATOM 614 O O . LEU A 1 76 ? 1.179 -12.209 -4.959 1.00 85.94 76 LEU A O 1
ATOM 618 N N . GLU A 1 77 ? 3.358 -12.072 -5.569 1.00 86.81 77 GLU A N 1
ATOM 619 C CA . GLU A 1 77 ? 3.280 -12.646 -6.926 1.00 86.81 77 GLU A CA 1
ATOM 620 C C . GLU A 1 77 ? 2.489 -11.812 -7.944 1.00 86.81 77 GLU A C 1
ATOM 622 O O . GLU A 1 77 ? 2.211 -12.266 -9.049 1.00 86.81 77 GLU A O 1
ATOM 627 N N . ALA A 1 78 ? 2.221 -10.547 -7.620 1.00 87.50 78 ALA A N 1
ATOM 628 C CA . ALA A 1 78 ? 1.682 -9.581 -8.565 1.00 87.50 78 ALA A CA 1
ATOM 629 C C . ALA A 1 78 ? 2.791 -8.962 -9.427 1.00 87.50 78 ALA A C 1
ATOM 631 O O . ALA A 1 78 ? 3.935 -8.782 -8.988 1.00 87.50 78 ALA A O 1
ATOM 632 N N . THR A 1 79 ? 2.423 -8.538 -10.636 1.00 92.19 79 THR A N 1
ATOM 633 C CA . THR A 1 79 ? 3.326 -7.847 -11.566 1.00 92.19 79 THR A CA 1
ATOM 634 C C . THR A 1 79 ? 3.169 -6.325 -11.442 1.00 92.19 79 THR A C 1
ATOM 636 O O . THR A 1 79 ? 2.122 -5.786 -11.806 1.00 92.19 79 THR A O 1
ATOM 639 N N . PRO A 1 80 ? 4.172 -5.582 -10.936 1.00 91.56 80 PRO A N 1
ATOM 640 C CA . PRO A 1 80 ? 4.132 -4.124 -10.937 1.00 91.56 80 PRO A CA 1
ATOM 641 C C . PRO A 1 80 ? 4.617 -3.549 -12.277 1.00 91.56 80 PRO A C 1
ATOM 643 O O . PRO A 1 80 ? 5.658 -3.940 -12.802 1.00 91.56 80 PRO A O 1
ATOM 646 N N . ILE A 1 81 ? 3.893 -2.563 -12.804 1.00 91.62 81 ILE A N 1
ATOM 647 C CA . ILE A 1 81 ? 4.241 -1.799 -14.003 1.00 91.62 81 ILE A CA 1
ATOM 648 C C . ILE A 1 81 ? 4.350 -0.322 -13.619 1.00 91.62 81 ILE A C 1
ATOM 650 O O . ILE A 1 81 ? 3.375 0.323 -13.223 1.00 91.62 81 ILE A O 1
ATOM 654 N N . THR A 1 82 ? 5.556 0.231 -13.749 1.00 87.50 82 THR A N 1
ATOM 655 C CA . THR A 1 82 ? 5.802 1.661 -13.540 1.00 87.50 82 THR A CA 1
ATOM 656 C C . THR A 1 82 ? 5.603 2.417 -14.847 1.00 87.50 82 THR A C 1
ATOM 658 O O . THR A 1 82 ? 6.394 2.309 -15.784 1.00 87.50 82 THR A O 1
ATOM 661 N N . CYS A 1 83 ? 4.552 3.229 -14.892 1.00 85.44 83 CYS A N 1
ATOM 662 C CA . CYS A 1 83 ? 4.263 4.118 -16.003 1.00 85.44 83 CYS A CA 1
ATOM 663 C C . CYS A 1 83 ? 5.048 5.419 -15.824 1.00 85.44 83 CYS A C 1
ATOM 665 O O . CYS A 1 83 ? 4.835 6.188 -14.881 1.00 85.44 83 CYS A O 1
ATOM 667 N N . VAL A 1 84 ? 5.964 5.678 -16.752 1.00 80.38 84 VAL A N 1
ATOM 668 C CA . VAL A 1 84 ? 6.670 6.956 -16.824 1.00 80.38 84 VAL A CA 1
ATOM 669 C C . VAL A 1 84 ? 5.837 7.940 -17.647 1.00 80.38 84 VAL A C 1
ATOM 671 O O . VAL A 1 84 ? 5.519 7.639 -18.799 1.00 80.38 84 VAL A O 1
ATOM 674 N N . PRO A 1 85 ? 5.450 9.106 -17.095 1.00 73.81 85 PRO A N 1
ATOM 675 C CA . PRO A 1 85 ? 4.778 10.112 -17.899 1.00 73.81 85 PRO A CA 1
ATOM 676 C C . PRO A 1 85 ? 5.749 10.600 -18.973 1.00 73.81 85 PRO A C 1
ATOM 678 O O . PRO A 1 85 ? 6.912 10.900 -18.681 1.00 73.81 85 PRO A O 1
ATOM 681 N N . VAL A 1 86 ? 5.269 10.686 -20.212 1.00 69.00 86 VAL A N 1
ATOM 682 C CA . VAL A 1 86 ? 6.012 11.311 -21.307 1.00 69.00 86 VAL A CA 1
ATOM 683 C C . VAL A 1 86 ? 6.305 12.751 -20.893 1.00 69.00 86 VAL A C 1
ATOM 685 O O . VAL A 1 86 ? 5.399 13.575 -20.781 1.00 69.00 86 VAL A O 1
ATOM 688 N N . ARG A 1 87 ? 7.574 13.055 -20.606 1.00 57.00 87 ARG A N 1
ATOM 689 C CA . ARG A 1 87 ? 8.007 14.439 -20.415 1.00 57.00 87 ARG A CA 1
ATOM 690 C C . ARG A 1 87 ? 8.011 15.118 -21.778 1.00 57.00 87 ARG A C 1
ATOM 692 O O . ARG A 1 87 ? 8.627 14.620 -22.712 1.00 57.00 87 ARG A O 1
ATOM 699 N N . SER A 1 88 ? 7.381 16.282 -21.875 1.00 47.56 88 SER A N 1
ATOM 700 C CA . SER A 1 88 ? 7.413 17.150 -23.055 1.00 47.56 88 SER A CA 1
ATOM 701 C C . SER A 1 88 ? 8.737 17.919 -23.212 1.00 47.56 88 SER A C 1
ATOM 703 O O . SER A 1 88 ? 8.745 19.001 -23.789 1.00 47.56 88 SER A O 1
ATOM 705 N N . THR A 1 89 ? 9.859 17.409 -22.692 1.00 46.34 89 THR A N 1
ATOM 706 C CA . THR A 1 89 ? 11.177 18.047 -22.830 1.00 46.34 89 THR A CA 1
ATOM 707 C C . THR A 1 89 ? 12.226 17.061 -23.347 1.00 46.34 89 THR A C 1
ATOM 709 O O . THR A 1 89 ? 12.408 15.999 -22.746 1.00 46.34 89 THR A O 1
ATOM 712 N N . PRO A 1 90 ? 12.940 17.399 -24.439 1.00 47.12 90 PRO A N 1
ATOM 713 C CA . PRO A 1 90 ? 13.924 16.532 -25.061 1.00 47.12 90 PRO A CA 1
ATOM 714 C C . PRO A 1 90 ? 15.305 16.785 -24.457 1.00 47.12 90 PRO A C 1
ATOM 716 O O . PRO A 1 90 ? 16.226 17.134 -25.174 1.00 47.12 90 PRO A O 1
ATOM 719 N N . GLU A 1 91 ? 15.483 16.663 -23.14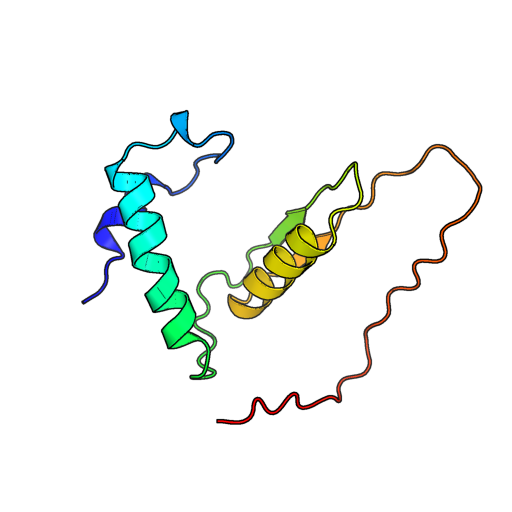4 1.00 47.59 91 GLU A N 1
ATOM 720 C CA . GLU A 1 91 ? 16.845 16.674 -22.610 1.00 47.59 91 GLU A CA 1
ATOM 721 C C . GLU A 1 91 ? 16.919 16.053 -21.226 1.00 47.59 91 GLU A C 1
ATOM 723 O O . GLU A 1 91 ? 16.251 16.480 -20.286 1.00 47.59 91 GLU A O 1
ATOM 728 N N . LEU A 1 92 ? 17.790 15.047 -21.145 1.00 47.78 92 LEU A N 1
ATOM 729 C CA . LEU A 1 92 ? 18.257 14.381 -19.939 1.00 47.78 92 LEU A CA 1
ATOM 730 C C . LEU A 1 92 ? 17.177 13.577 -19.204 1.00 47.78 92 LEU A C 1
ATOM 732 O O . LEU A 1 92 ? 16.341 14.108 -18.483 1.00 47.78 92 LEU A O 1
ATOM 736 N N . LEU A 1 93 ? 17.269 12.251 -19.323 1.00 40.50 93 LEU A N 1
ATOM 737 C CA . LEU A 1 93 ? 17.474 11.369 -18.170 1.00 40.50 93 LEU A CA 1
ATOM 738 C C . LEU A 1 93 ? 17.672 9.942 -18.674 1.00 40.50 93 LEU A C 1
ATOM 740 O O . LEU A 1 93 ? 16.737 9.178 -18.907 1.00 40.50 93 LEU A O 1
ATOM 744 N N . THR A 1 94 ? 18.944 9.581 -18.793 1.00 41.88 94 THR A N 1
ATOM 745 C CA . THR A 1 94 ? 19.407 8.205 -18.876 1.00 41.88 94 THR A CA 1
ATOM 746 C C . THR A 1 94 ? 19.082 7.511 -17.550 1.00 41.88 94 THR A C 1
ATOM 748 O O . THR A 1 94 ? 19.942 7.334 -16.693 1.00 41.88 94 THR A O 1
ATOM 751 N N . THR A 1 95 ? 17.833 7.117 -17.338 1.00 40.91 95 THR A N 1
ATOM 752 C CA . THR A 1 95 ? 17.555 6.079 -16.344 1.00 40.91 95 THR A CA 1
ATOM 753 C C . THR A 1 95 ? 17.548 4.781 -17.121 1.00 40.91 95 THR A C 1
ATOM 755 O O . THR A 1 95 ? 16.504 4.293 -17.544 1.00 40.91 95 THR A O 1
ATOM 758 N N . ARG A 1 96 ? 18.754 4.269 -17.407 1.00 33.16 96 ARG A N 1
ATOM 759 C CA . ARG A 1 96 ? 18.896 2.874 -17.818 1.00 33.16 96 ARG A CA 1
ATOM 760 C C . ARG A 1 96 ? 18.200 2.046 -16.742 1.00 33.16 96 ARG A C 1
ATOM 762 O O . ARG A 1 96 ? 18.546 2.162 -15.568 1.00 33.16 96 ARG A O 1
ATOM 769 N N . CYS A 1 97 ? 17.218 1.249 -17.147 1.00 36.00 97 CYS A N 1
ATOM 770 C CA . CYS A 1 97 ? 16.739 0.140 -16.341 1.00 36.00 97 CYS A CA 1
ATOM 771 C C . CYS A 1 97 ? 17.951 -0.737 -16.024 1.00 36.00 97 CYS A C 1
ATOM 773 O O . CYS A 1 97 ? 18.476 -1.414 -16.905 1.00 36.00 97 CYS A O 1
ATOM 775 N N . VAL A 1 98 ? 18.435 -0.689 -14.788 1.00 45.59 98 VAL A N 1
ATOM 776 C CA . VAL A 1 98 ? 19.286 -1.750 -14.261 1.00 45.59 98 VAL A CA 1
ATOM 777 C C . VAL A 1 98 ? 18.340 -2.737 -13.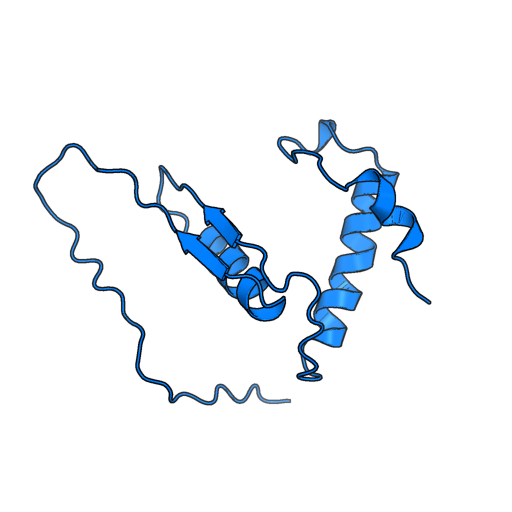602 1.00 45.59 98 VAL A C 1
ATOM 779 O O . VAL A 1 98 ? 17.953 -2.531 -12.460 1.00 45.59 98 VAL A O 1
ATOM 782 N N . SER A 1 99 ? 17.939 -3.771 -14.340 1.00 35.88 99 SER A N 1
ATOM 783 C CA . SER A 1 99 ? 18.017 -5.150 -13.846 1.00 35.88 99 SER A CA 1
ATOM 784 C C . SER A 1 99 ? 17.517 -6.135 -14.901 1.00 35.88 99 SER A C 1
ATOM 786 O O . SER A 1 99 ? 16.321 -6.217 -15.155 1.00 35.88 99 SER A O 1
ATOM 788 N N . THR A 1 100 ? 18.436 -6.941 -15.423 1.00 39.62 100 THR A N 1
ATOM 789 C CA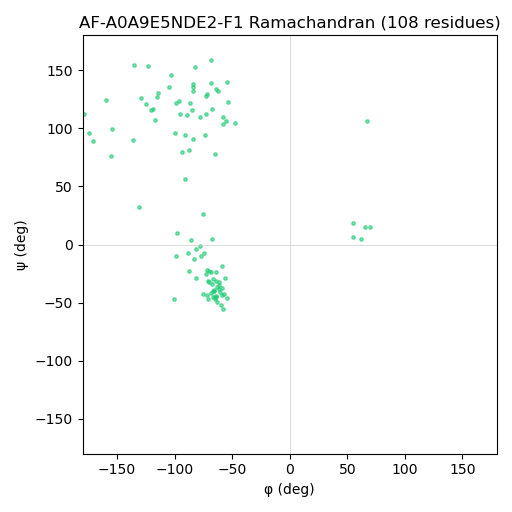 . THR A 1 100 ? 18.229 -8.389 -15.571 1.00 39.62 100 THR A CA 1
ATOM 790 C C . THR A 1 100 ? 19.607 -9.041 -15.586 1.00 39.62 100 THR A C 1
ATOM 792 O O . THR A 1 100 ? 20.128 -9.417 -16.627 1.00 39.62 100 THR A O 1
ATOM 795 N N . GLU A 1 101 ? 20.211 -9.149 -14.405 1.00 32.09 101 GLU A N 1
ATOM 796 C CA . GLU A 1 101 ? 21.175 -10.209 -14.113 1.00 32.09 101 GLU A CA 1
ATOM 797 C C . GLU A 1 101 ? 20.680 -10.938 -12.856 1.00 32.09 101 GLU A C 1
ATOM 799 O O . GLU A 1 101 ? 20.487 -10.305 -11.813 1.00 32.09 101 GLU A O 1
ATOM 804 N N . PRO A 1 102 ? 20.420 -12.255 -12.920 1.00 45.50 102 PRO A N 1
ATOM 805 C CA . PRO A 1 102 ? 19.926 -13.007 -11.784 1.00 45.50 102 PRO A CA 1
ATOM 806 C C . PRO A 1 102 ? 21.121 -13.501 -10.969 1.00 45.50 102 PRO A C 1
ATOM 808 O O . PRO A 1 102 ? 21.549 -14.639 -11.141 1.00 45.50 102 PRO A O 1
ATOM 811 N N . ARG A 1 103 ? 21.705 -12.664 -10.100 1.00 46.81 103 ARG A N 1
ATOM 812 C CA . ARG A 1 103 ? 22.626 -13.140 -9.045 1.00 46.81 103 ARG A CA 1
ATOM 813 C C . ARG A 1 103 ? 22.991 -12.052 -8.035 1.00 46.81 103 ARG A C 1
ATOM 815 O O . ARG A 1 103 ? 24.016 -11.398 -8.145 1.00 46.81 103 ARG A O 1
ATOM 822 N N . ALA A 1 104 ? 22.192 -11.938 -6.982 1.00 36.50 104 ALA A N 1
ATOM 823 C CA . ALA A 1 104 ? 22.693 -11.503 -5.682 1.00 36.50 104 ALA A CA 1
ATOM 824 C C . ALA A 1 104 ? 21.778 -12.055 -4.588 1.00 36.50 104 ALA A C 1
ATOM 826 O O . ALA A 1 104 ? 20.694 -11.542 -4.319 1.00 36.50 104 ALA A O 1
ATOM 827 N N . LEU A 1 105 ? 22.230 -13.149 -3.979 1.00 40.72 105 LEU A N 1
ATOM 828 C CA . LEU A 1 105 ? 21.764 -13.611 -2.681 1.00 40.72 105 LEU A CA 1
ATOM 829 C C . LEU A 1 105 ? 22.014 -12.486 -1.668 1.00 40.72 105 LEU A C 1
ATOM 831 O O . LEU A 1 105 ? 23.144 -12.279 -1.241 1.00 40.72 105 LEU A O 1
ATOM 835 N N . VAL A 1 106 ? 20.968 -11.758 -1.285 1.00 40.16 106 VAL A N 1
ATOM 836 C CA . VAL A 1 106 ? 20.999 -10.921 -0.083 1.00 40.16 106 VAL A CA 1
ATOM 837 C C . VAL A 1 106 ? 20.659 -11.833 1.090 1.00 40.16 106 VAL A C 1
ATOM 839 O O . VAL A 1 106 ? 19.492 -12.053 1.414 1.00 40.16 106 VAL A O 1
ATOM 842 N N . THR A 1 107 ? 21.684 -12.428 1.695 1.00 39.78 107 THR A N 1
ATOM 843 C CA . THR A 1 107 ? 21.566 -13.048 3.015 1.00 39.78 107 THR A CA 1
ATOM 844 C C . THR A 1 107 ? 21.460 -11.932 4.049 1.00 39.78 107 THR A C 1
ATOM 846 O O . THR A 1 107 ? 22.407 -11.173 4.245 1.00 39.78 107 THR A O 1
ATOM 849 N N . TRP A 1 108 ? 20.300 -11.813 4.690 1.00 31.17 108 TRP A N 1
ATOM 850 C CA . TRP A 1 108 ? 20.141 -11.003 5.895 1.00 31.17 108 TRP A CA 1
ATOM 851 C C . TRP A 1 108 ? 20.828 -11.730 7.059 1.00 31.17 108 TRP A C 1
ATOM 853 O O . TRP A 1 108 ? 20.553 -12.919 7.237 1.00 31.17 108 TRP A O 1
ATOM 863 N N . PRO A 1 109 ? 21.725 -11.084 7.826 1.00 34.31 109 PRO A N 1
ATOM 864 C CA . PRO A 1 109 ? 22.240 -11.690 9.043 1.00 34.31 109 PRO A CA 1
ATOM 865 C C . PRO A 1 109 ? 21.109 -11.768 10.078 1.00 34.31 109 PRO A C 1
ATOM 867 O O . PRO A 1 109 ? 20.288 -10.852 10.176 1.00 34.31 109 PRO A O 1
ATOM 870 N N . LEU A 1 110 ? 21.066 -12.904 10.779 1.00 39.34 110 LEU A N 1
ATOM 871 C CA . LEU A 1 110 ? 20.234 -13.159 11.957 1.00 39.34 110 LEU A CA 1
ATOM 872 C C . LEU A 1 110 ? 20.625 -12.241 13.119 1.00 39.34 110 LEU A C 1
ATOM 874 O O . LEU A 1 110 ? 21.839 -11.961 13.252 1.00 39.34 110 LEU A O 1
#